Protein AF-A0A494TM62-F1 (afdb_monomer_lite)

Secondary structure (DSSP, 8-state):
-----------------EEEEEEETTTEEEEEEEPTTSS-EEEEEEEESSHHHHHHHHHHHHHHHSTT-SEEEE-HHHHHHH-TTS-----TT--

pLDDT: mean 80.97, std 19.69, range [38.56, 97.88]

Organism: Sphingomonas paeninsulae (NCBI:txid2319844)

Foldseek 3Di:
DDDDPDPPPPPPQLAQFEWEWDDALPVAIWIWTQGSVNPDIDDIDDRDNALVVSVVVSCVCCVPPVVVRHHYHYDPRSVCRNPVPPDDPDDPDDD

Structure (mmCIF, N/CA/C/O backbone):
data_AF-A0A494TM62-F1
#
_entry.id   AF-A0A494TM62-F1
#
loop_
_atom_site.group_PDB
_atom_site.id
_atom_site.type_symbol
_atom_site.label_atom_id
_atom_site.label_alt_id
_atom_site.label_comp_id
_atom_site.label_asym_id
_atom_site.label_entity_id
_atom_site.label_seq_id
_atom_site.pdbx_PDB_ins_code
_atom_site.Cartn_x
_atom_site.Cartn_y
_atom_site.Cartn_z
_atom_site.occupancy
_atom_site.B_iso_or_equiv
_atom_site.auth_seq_id
_atom_site.auth_comp_id
_atom_site.auth_asym_id
_atom_site.auth_atom_id
_atom_site.pdbx_PDB_model_num
ATOM 1 N N . MET A 1 1 ? -43.301 -26.378 14.694 1.00 40.28 1 MET A N 1
ATOM 2 C CA . MET A 1 1 ? -42.048 -25.741 15.152 1.00 40.28 1 MET A CA 1
ATOM 3 C C . MET A 1 1 ? -41.710 -24.639 14.158 1.00 40.28 1 MET A C 1
ATOM 5 O O . MET A 1 1 ? -41.469 -24.957 13.004 1.00 40.28 1 MET A O 1
ATOM 9 N N . SER A 1 2 ? -41.826 -23.366 14.548 1.00 44.00 2 SER A N 1
ATOM 10 C CA . SER A 1 2 ? -41.589 -22.226 13.648 1.00 44.00 2 SER A CA 1
ATOM 11 C C . SER A 1 2 ? -40.109 -21.845 13.696 1.00 44.00 2 SER A C 1
ATOM 13 O O . SER A 1 2 ? -39.621 -21.402 14.736 1.00 44.00 2 SER A O 1
ATOM 15 N N . GLY A 1 3 ? -39.386 -22.087 12.603 1.00 45.03 3 GLY A N 1
ATOM 16 C CA . GLY A 1 3 ? -37.983 -21.712 12.460 1.00 45.03 3 GLY A CA 1
ATOM 17 C C . GLY A 1 3 ? -37.856 -20.203 12.294 1.00 45.03 3 GLY A C 1
ATOM 18 O O . GLY A 1 3 ? -38.146 -19.662 11.230 1.00 45.03 3 GLY A O 1
ATOM 19 N N . ARG A 1 4 ? -37.425 -19.513 13.352 1.00 47.72 4 ARG A N 1
ATOM 20 C CA . ARG A 1 4 ? -36.995 -18.114 13.280 1.00 47.72 4 ARG A CA 1
ATOM 21 C C . ARG A 1 4 ? -35.707 -18.063 12.457 1.00 47.72 4 ARG A C 1
ATOM 23 O O . ARG A 1 4 ? -34.644 -18.420 12.955 1.00 47.72 4 ARG A O 1
ATOM 30 N N . ILE A 1 5 ? -35.809 -17.624 11.207 1.00 61.78 5 ILE A N 1
ATOM 31 C CA . ILE A 1 5 ? -34.647 -17.206 10.424 1.00 61.78 5 ILE A CA 1
ATOM 32 C C . ILE A 1 5 ? -34.134 -15.935 11.102 1.00 61.78 5 ILE A C 1
ATOM 34 O O . ILE A 1 5 ? -34.751 -14.875 11.007 1.00 61.78 5 ILE A O 1
ATOM 38 N N . LEU A 1 6 ? -33.054 -16.065 11.872 1.00 52.31 6 LEU A N 1
ATOM 39 C CA . LEU A 1 6 ? -32.305 -14.908 12.343 1.00 52.31 6 LEU A CA 1
ATOM 40 C C . LEU A 1 6 ? -31.812 -14.180 11.088 1.00 52.31 6 LEU A C 1
ATOM 42 O O . LEU A 1 6 ? -31.151 -14.821 10.267 1.00 52.31 6 LEU A O 1
ATOM 46 N N . PRO A 1 7 ? -32.123 -12.886 10.893 1.00 48.94 7 PRO A N 1
ATOM 47 C CA . PRO A 1 7 ? -31.467 -12.135 9.843 1.00 48.94 7 PRO A CA 1
ATOM 48 C C . PRO A 1 7 ? -29.974 -12.210 10.148 1.00 48.94 7 PRO A C 1
ATOM 50 O O . PRO A 1 7 ? -29.530 -11.755 11.206 1.00 48.94 7 PRO A O 1
ATOM 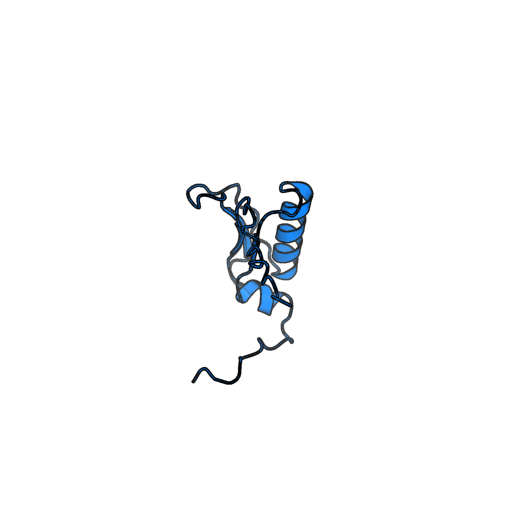53 N N . MET A 1 8 ? -29.210 -12.853 9.263 1.00 50.00 8 MET A N 1
ATOM 54 C CA . MET A 1 8 ? -27.763 -12.744 9.308 1.00 50.00 8 MET A CA 1
ATOM 55 C C . MET A 1 8 ? -27.484 -11.249 9.254 1.00 50.00 8 MET A C 1
ATOM 57 O O . MET A 1 8 ? -27.802 -10.601 8.258 1.00 50.00 8 MET A O 1
ATOM 61 N N . ARG A 1 9 ? -26.979 -10.682 10.356 1.00 40.53 9 ARG A N 1
ATOM 62 C CA . ARG A 1 9 ? -26.406 -9.343 10.327 1.00 40.53 9 ARG A CA 1
ATOM 63 C C . ARG A 1 9 ? -25.310 -9.420 9.279 1.00 40.53 9 ARG A C 1
ATOM 65 O O . ARG A 1 9 ? -24.255 -9.994 9.539 1.00 40.53 9 ARG A O 1
ATOM 72 N N . THR A 1 10 ? -25.578 -8.895 8.089 1.00 50.97 10 THR A N 1
ATOM 73 C CA . THR A 1 10 ? -24.528 -8.533 7.148 1.00 50.97 10 THR A CA 1
ATOM 74 C C . THR A 1 10 ? -23.519 -7.752 7.983 1.00 50.97 10 THR A C 1
ATOM 76 O O . THR A 1 10 ? -23.956 -6.841 8.695 1.00 50.97 10 THR A O 1
ATOM 79 N N . PRO A 1 11 ? -22.227 -8.120 8.020 1.00 45.22 11 PRO A N 1
ATOM 80 C CA . PRO A 1 11 ? -21.261 -7.351 8.775 1.00 45.22 11 PRO A CA 1
ATOM 81 C C . PRO A 1 11 ? -21.212 -5.969 8.132 1.00 45.22 11 PRO A C 1
ATOM 83 O O . PRO A 1 11 ? -20.515 -5.748 7.143 1.00 45.22 11 PRO A O 1
ATOM 86 N N . HIS A 1 12 ? -21.981 -5.035 8.677 1.00 45.81 12 HIS A N 1
ATOM 87 C CA . HIS A 1 12 ? -21.756 -3.621 8.496 1.00 45.81 12 HIS A CA 1
ATOM 88 C C . HIS A 1 12 ? -20.498 -3.343 9.315 1.00 45.81 12 HIS A C 1
ATOM 90 O O . HIS A 1 12 ? -20.566 -2.916 10.461 1.00 45.81 12 HIS A O 1
ATOM 96 N N . ARG A 1 13 ? -19.345 -3.776 8.789 1.00 52.72 13 ARG A N 1
ATOM 97 C CA . ARG A 1 13 ? -18.048 -3.419 9.351 1.00 52.72 13 ARG A CA 1
ATOM 98 C C . ARG A 1 13 ? -18.015 -1.903 9.283 1.00 52.72 13 ARG A C 1
ATOM 100 O O . ARG A 1 13 ? -18.096 -1.363 8.181 1.00 52.72 13 ARG A O 1
ATOM 107 N N . ASP A 1 14 ? -17.947 -1.245 10.430 1.00 50.78 14 ASP A N 1
ATOM 108 C CA . ASP A 1 14 ? -17.474 0.129 10.522 1.00 50.78 14 ASP A CA 1
ATOM 109 C C . ASP A 1 14 ? -16.089 0.144 9.868 1.00 50.78 14 ASP A C 1
ATOM 111 O O . ASP A 1 14 ? -15.093 -0.276 10.449 1.00 50.78 14 ASP A O 1
ATOM 115 N N . ARG A 1 15 ? -16.036 0.448 8.570 1.00 56.94 15 ARG A N 1
ATOM 116 C CA . ARG A 1 15 ? -14.788 0.446 7.811 1.00 56.94 15 ARG A CA 1
ATOM 117 C C . ARG A 1 15 ? -14.089 1.739 8.179 1.00 56.94 15 ARG A C 1
ATOM 119 O O . ARG A 1 15 ? -14.571 2.799 7.804 1.00 56.94 15 ARG A O 1
ATOM 126 N N . HIS A 1 16 ? -12.954 1.660 8.865 1.00 78.44 16 HIS A N 1
ATOM 127 C CA . HIS A 1 16 ? -12.135 2.821 9.244 1.00 78.44 16 HIS A CA 1
ATOM 128 C C . HIS A 1 16 ? -11.372 3.450 8.056 1.00 78.44 16 HIS A C 1
ATOM 130 O O . HIS A 1 16 ? -10.433 4.217 8.252 1.00 78.44 16 HIS A O 1
ATOM 136 N N . GLY A 1 17 ? -11.786 3.148 6.822 1.00 92.19 17 GLY A N 1
ATOM 137 C CA . GLY A 1 17 ? -11.119 3.559 5.593 1.00 92.19 17 GLY A CA 1
ATOM 138 C C . GLY A 1 17 ? -10.561 2.390 4.788 1.00 92.19 17 GLY A C 1
ATOM 139 O O . GLY A 1 17 ? -10.851 1.214 5.057 1.00 92.19 17 GLY A O 1
ATOM 140 N N . THR A 1 18 ? -9.763 2.735 3.785 1.00 95.88 18 THR A N 1
ATOM 141 C CA . THR A 1 18 ? -9.096 1.791 2.887 1.00 95.88 18 THR A CA 1
ATOM 142 C C . THR A 1 18 ? -7.644 2.208 2.712 1.00 95.88 18 THR A C 1
ATOM 144 O O . THR A 1 18 ? -7.366 3.353 2.387 1.00 95.88 18 THR A O 1
ATOM 147 N N . ILE A 1 19 ? -6.708 1.288 2.902 1.00 96.81 19 ILE A N 1
ATOM 148 C CA . ILE A 1 19 ? -5.311 1.488 2.518 1.00 96.81 19 ILE A CA 1
ATOM 149 C C . ILE A 1 19 ? -5.163 1.027 1.076 1.00 96.81 19 ILE A C 1
ATOM 151 O O . ILE A 1 19 ? -5.514 -0.104 0.740 1.00 96.81 19 ILE A O 1
ATOM 155 N N . HIS A 1 20 ? -4.657 1.903 0.224 1.00 97.31 20 HIS A N 1
ATOM 156 C CA . HIS A 1 20 ? -4.493 1.657 -1.198 1.00 97.31 20 HIS A CA 1
ATOM 157 C C . HIS A 1 20 ? -3.022 1.461 -1.527 1.00 97.31 20 HIS A C 1
ATOM 159 O O . HIS A 1 20 ? -2.204 2.304 -1.178 1.00 97.31 20 HIS A O 1
ATOM 165 N N . VAL A 1 21 ? -2.703 0.381 -2.238 1.00 97.12 21 VAL A N 1
ATOM 166 C CA . VAL A 1 21 ? -1.444 0.217 -2.969 1.00 97.12 21 VAL A CA 1
ATOM 167 C C . VAL A 1 21 ? -1.704 0.584 -4.426 1.00 97.12 21 VAL A C 1
ATOM 169 O O . VAL A 1 21 ? -2.537 -0.043 -5.084 1.00 97.12 21 VAL A O 1
ATOM 172 N N . GLN A 1 22 ? -1.003 1.596 -4.924 1.00 95.56 22 GLN A N 1
ATOM 173 C CA . GLN A 1 22 ? -1.160 2.153 -6.269 1.00 95.56 22 GLN A CA 1
ATOM 174 C C . GLN A 1 22 ? 0.188 2.171 -7.002 1.00 95.56 22 GLN A C 1
ATOM 176 O O . GLN A 1 22 ? 1.226 1.926 -6.393 1.00 95.56 22 GLN A O 1
ATOM 181 N N . GLY A 1 23 ? 0.180 2.457 -8.305 1.00 91.81 23 GLY A N 1
ATOM 182 C CA . GLY A 1 23 ? 1.388 2.524 -9.137 1.00 91.81 23 GLY A CA 1
ATOM 183 C C . GLY A 1 23 ? 1.667 1.249 -9.935 1.00 91.81 23 GLY A C 1
ATOM 184 O O . GLY A 1 23 ? 0.812 0.361 -10.040 1.00 91.81 23 GLY A O 1
ATOM 185 N N . ASP A 1 24 ? 2.862 1.182 -10.518 1.00 86.31 24 ASP A N 1
ATOM 186 C CA . ASP A 1 24 ? 3.294 0.114 -11.419 1.00 86.31 24 ASP A CA 1
ATOM 187 C C . ASP A 1 24 ? 4.789 -0.225 -11.266 1.00 86.31 24 ASP A C 1
ATOM 189 O O . ASP A 1 24 ? 5.498 0.317 -10.422 1.00 86.31 24 ASP A O 1
ATOM 193 N N . SER A 1 25 ? 5.278 -1.180 -12.061 1.00 79.50 25 SER A N 1
ATOM 194 C CA . SER A 1 25 ? 6.670 -1.639 -12.001 1.00 79.50 25 SER A CA 1
ATOM 195 C C . SER A 1 25 ? 7.683 -0.685 -12.643 1.00 79.50 25 SER A C 1
ATOM 197 O O . SER A 1 25 ? 8.879 -0.955 -12.569 1.00 79.50 25 SER A O 1
ATOM 199 N N . VAL A 1 26 ? 7.226 0.358 -13.337 1.00 83.62 26 VAL A N 1
ATOM 200 C CA . VAL A 1 26 ? 8.079 1.331 -14.029 1.00 83.62 26 VAL A CA 1
ATOM 201 C C . VAL A 1 26 ? 8.379 2.500 -13.097 1.00 83.62 26 VAL A C 1
ATOM 203 O O . VAL A 1 26 ? 9.549 2.796 -12.860 1.00 83.62 26 VAL A O 1
ATOM 206 N N . ASP A 1 27 ? 7.338 3.099 -12.516 1.00 87.38 27 ASP A N 1
ATOM 207 C CA . ASP A 1 27 ? 7.450 4.261 -11.623 1.00 87.38 27 ASP A CA 1
ATOM 208 C C . ASP A 1 27 ? 7.527 3.865 -10.135 1.00 87.38 27 ASP A C 1
ATOM 210 O O . ASP A 1 27 ? 7.863 4.679 -9.268 1.00 87.38 27 ASP A O 1
ATOM 214 N N . GLY A 1 28 ? 7.262 2.593 -9.832 1.00 92.50 28 GLY A N 1
ATOM 215 C CA . GLY A 1 28 ? 7.183 2.054 -8.481 1.00 92.50 28 GLY A CA 1
ATOM 216 C C . GLY A 1 28 ? 5.778 2.154 -7.887 1.00 92.50 28 GLY A C 1
ATOM 217 O O . GLY A 1 28 ? 4.841 2.708 -8.465 1.00 92.50 28 GLY A O 1
ATOM 218 N N . PHE A 1 29 ? 5.633 1.587 -6.694 1.00 96.50 29 PHE A N 1
ATOM 219 C CA . PHE A 1 29 ? 4.354 1.474 -6.002 1.00 96.50 29 PHE A CA 1
ATOM 220 C C . PHE A 1 29 ? 4.273 2.450 -4.835 1.00 96.50 29 PHE A C 1
ATOM 222 O O . PHE A 1 29 ? 5.244 2.629 -4.107 1.00 96.50 29 PHE A O 1
ATOM 229 N N . THR A 1 30 ? 3.116 3.046 -4.595 1.00 97.69 30 THR A N 1
ATOM 230 C CA . THR A 1 30 ? 2.877 3.929 -3.449 1.00 97.69 30 THR A CA 1
ATOM 231 C C . THR A 1 30 ? 1.759 3.386 -2.576 1.00 97.69 30 THR A C 1
ATOM 233 O O . THR A 1 30 ? 0.938 2.583 -3.022 1.00 97.69 30 THR A O 1
ATOM 236 N N . VAL A 1 31 ? 1.753 3.794 -1.308 1.00 97.88 31 VAL A N 1
ATOM 237 C CA . VAL A 1 31 ? 0.755 3.375 -0.322 1.00 97.88 31 VAL A CA 1
ATOM 238 C C . VAL A 1 31 ? 0.171 4.595 0.373 1.00 97.88 31 VAL A C 1
ATOM 240 O O . VAL A 1 31 ? 0.925 5.438 0.849 1.00 97.88 31 VAL A O 1
ATOM 243 N N . SER A 1 32 ? -1.154 4.686 0.460 1.00 97.00 32 SER A N 1
ATOM 244 C CA . SER A 1 32 ? -1.840 5.745 1.211 1.00 97.00 32 SER A CA 1
ATOM 245 C C . SER A 1 32 ? -3.137 5.246 1.842 1.00 97.00 32 SER A C 1
ATOM 247 O O . SER A 1 32 ? -3.758 4.295 1.365 1.00 97.00 32 SER A O 1
ATOM 249 N N . HIS A 1 33 ? -3.555 5.884 2.935 1.00 95.88 33 HIS A N 1
ATOM 250 C CA . HIS A 1 33 ? -4.836 5.615 3.593 1.00 95.88 33 HIS A CA 1
ATOM 251 C C . HIS A 1 33 ? -5.903 6.599 3.116 1.00 95.88 33 HIS A C 1
ATOM 253 O O . HIS A 1 33 ? -5.707 7.808 3.147 1.00 95.88 33 HIS A O 1
ATOM 259 N N . GLU A 1 34 ? -7.045 6.085 2.691 1.00 95.75 34 GLU A N 1
ATOM 260 C CA . GLU A 1 34 ? -8.266 6.840 2.441 1.00 95.75 34 GLU A CA 1
ATOM 261 C C . GLU A 1 34 ? -9.181 6.703 3.660 1.00 95.75 34 GLU A C 1
ATOM 263 O O . GLU A 1 34 ? -9.447 5.587 4.117 1.00 95.75 34 GLU A O 1
ATOM 268 N N . SER A 1 35 ? -9.695 7.819 4.178 1.00 91.62 35 SER A N 1
ATOM 269 C CA . SER A 1 35 ? -10.610 7.807 5.322 1.00 91.62 35 SER A CA 1
ATOM 270 C C . SER A 1 35 ? -11.926 7.087 5.019 1.00 91.62 35 SER A C 1
ATOM 272 O O . SER A 1 35 ? -12.326 6.899 3.873 1.00 91.62 35 SER A O 1
ATOM 274 N N . SER A 1 36 ? -12.650 6.697 6.069 1.00 89.94 36 SER A N 1
ATOM 275 C CA . SER A 1 36 ? -13.926 5.975 5.951 1.00 89.94 36 SER A CA 1
ATOM 276 C C . SER A 1 36 ? -15.001 6.714 5.148 1.00 89.94 36 SER A C 1
ATOM 278 O O . SER A 1 36 ? -15.864 6.073 4.550 1.00 89.94 36 SER A O 1
ATOM 280 N N . SER A 1 37 ? -14.953 8.047 5.120 1.00 87.00 37 SER A N 1
ATOM 281 C CA . SER A 1 37 ? -15.855 8.894 4.338 1.00 87.00 37 SER A CA 1
ATOM 282 C C . SER A 1 37 ? -15.430 9.060 2.876 1.00 87.00 37 SER A C 1
ATOM 284 O O . SER A 1 37 ? -16.173 9.674 2.113 1.00 87.00 37 SER A O 1
ATOM 286 N N . GLY A 1 38 ? -14.242 8.581 2.486 1.00 85.31 38 GLY A N 1
ATOM 287 C CA . GLY A 1 38 ? -13.669 8.779 1.148 1.00 85.31 38 GLY A CA 1
ATOM 288 C C . GLY A 1 38 ? -13.299 10.232 0.832 1.00 85.31 38 GLY A C 1
ATOM 289 O O . GLY A 1 38 ? -13.029 10.584 -0.312 1.00 85.31 38 GLY A O 1
ATOM 290 N N . SER A 1 39 ? -13.330 11.119 1.830 1.00 88.31 39 SER A N 1
ATOM 291 C CA . SER A 1 39 ? -13.174 12.565 1.628 1.00 88.31 39 SER A CA 1
ATOM 292 C C . SER A 1 39 ? -11.778 13.082 1.957 1.00 88.31 39 SER A C 1
ATOM 294 O O . SER A 1 39 ? -11.501 14.262 1.750 1.00 88.31 39 SER A O 1
ATOM 296 N N . SER A 1 40 ? -10.910 12.242 2.519 1.00 89.31 40 SER A N 1
ATOM 297 C CA . SER A 1 40 ? -9.551 12.631 2.879 1.00 89.31 40 SER A CA 1
ATOM 298 C C . SER A 1 40 ? -8.576 11.485 2.677 1.00 89.31 40 SER A C 1
ATOM 300 O O . SER A 1 40 ? -8.911 10.321 2.896 1.00 89.31 40 SER A O 1
ATOM 302 N N . TRP A 1 41 ? -7.356 11.859 2.320 1.00 93.50 41 TRP A N 1
ATOM 303 C CA . TRP A 1 41 ? -6.236 10.956 2.123 1.00 93.50 41 TRP A CA 1
ATOM 304 C C . TRP A 1 41 ? -5.149 11.288 3.141 1.00 93.50 41 TRP A C 1
ATOM 306 O O . TRP A 1 41 ? -4.892 12.462 3.417 1.00 93.50 41 TRP A O 1
ATOM 316 N N . GLY A 1 42 ? -4.570 10.250 3.731 1.00 90.88 42 GLY A N 1
ATOM 317 C CA . GLY A 1 42 ? -3.411 10.332 4.603 1.00 90.88 42 GLY A CA 1
ATOM 318 C C . GLY A 1 42 ? -2.117 10.537 3.820 1.00 90.88 42 GLY A C 1
ATOM 319 O O . GLY A 1 42 ? -2.123 10.848 2.626 1.00 90.88 42 GLY A O 1
ATOM 320 N N . GLU A 1 43 ? -0.998 10.353 4.516 1.00 92.50 43 GLU A N 1
ATOM 321 C CA . GLU A 1 43 ? 0.330 10.446 3.917 1.00 92.50 43 GLU A CA 1
ATOM 322 C C . GLU A 1 43 ? 0.508 9.430 2.775 1.00 92.50 43 GLU A C 1
ATOM 324 O O . GLU A 1 43 ? -0.055 8.332 2.782 1.00 92.50 43 GLU A O 1
ATOM 329 N N . LEU A 1 44 ? 1.285 9.833 1.768 1.00 95.38 44 LEU A N 1
ATOM 330 C CA . LEU A 1 44 ? 1.684 8.979 0.660 1.00 95.38 44 LEU A CA 1
ATOM 331 C C . LEU A 1 44 ? 3.081 8.419 0.940 1.00 95.38 44 LEU A C 1
ATOM 333 O O . LEU A 1 44 ? 4.062 9.160 0.946 1.00 95.38 44 LEU A O 1
ATOM 337 N N . HIS A 1 45 ? 3.173 7.107 1.114 1.00 96.88 45 HIS A N 1
ATOM 338 C CA . HIS A 1 45 ? 4.426 6.399 1.348 1.00 96.88 45 HIS A CA 1
ATOM 339 C C . HIS A 1 45 ? 4.955 5.7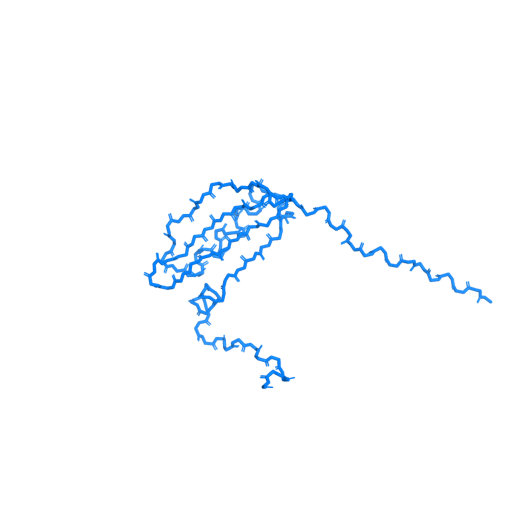70 0.054 1.00 96.88 45 HIS A C 1
ATOM 341 O O . HIS A 1 45 ? 4.191 5.198 -0.729 1.00 96.88 45 HIS A O 1
ATOM 347 N N . GLY A 1 46 ? 6.274 5.829 -0.151 1.00 94.06 46 GLY A N 1
ATOM 348 C CA . GLY A 1 46 ? 6.957 5.294 -1.332 1.00 94.06 46 GLY A CA 1
ATOM 349 C C . GLY A 1 46 ? 7.697 6.374 -2.143 1.00 94.06 46 GLY A C 1
ATOM 350 O O . GLY A 1 46 ? 7.948 7.459 -1.619 1.00 94.06 46 GLY A O 1
ATOM 351 N N . PRO A 1 47 ? 8.065 6.088 -3.407 1.00 95.38 47 PRO A N 1
ATOM 352 C CA . PRO A 1 47 ? 7.770 4.855 -4.136 1.00 95.38 47 PRO A CA 1
ATOM 353 C C . PRO A 1 47 ? 8.575 3.652 -3.624 1.00 95.38 47 PRO A C 1
ATOM 355 O O . PRO A 1 47 ? 9.760 3.742 -3.305 1.00 95.38 47 PRO A O 1
ATOM 358 N N . PHE A 1 48 ? 7.918 2.500 -3.568 1.00 95.44 48 PHE A N 1
ATOM 359 C CA . PHE A 1 48 ? 8.515 1.198 -3.319 1.00 95.44 48 PHE A CA 1
ATOM 360 C C . PHE A 1 48 ? 8.857 0.539 -4.662 1.00 95.44 48 PHE A C 1
ATOM 362 O O . PHE A 1 48 ? 7.981 0.430 -5.521 1.00 95.44 48 PHE A O 1
ATOM 369 N N . PRO 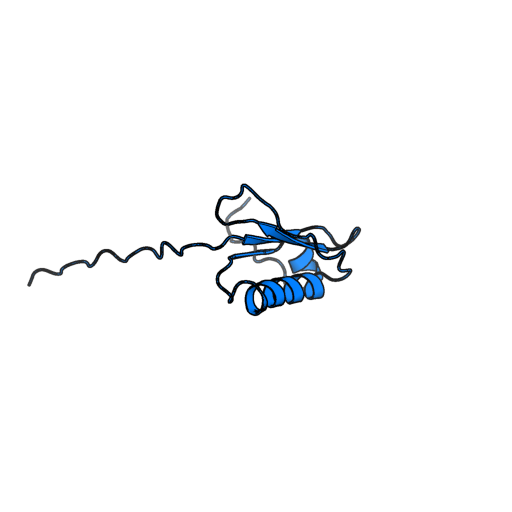A 1 49 ? 10.087 0.036 -4.851 1.00 92.94 49 PRO A N 1
ATOM 370 C CA . PRO A 1 49 ? 10.500 -0.543 -6.129 1.00 92.94 49 PRO A CA 1
ATOM 371 C C . PRO A 1 49 ? 9.900 -1.931 -6.395 1.00 92.94 49 PRO A C 1
ATOM 373 O O . PRO A 1 49 ? 9.899 -2.387 -7.531 1.00 92.94 49 PRO A O 1
ATOM 376 N N . LEU A 1 50 ? 9.410 -2.626 -5.361 1.00 93.44 50 LEU A N 1
ATOM 377 C CA . LEU A 1 50 ? 8.845 -3.970 -5.476 1.00 93.44 50 LEU A CA 1
ATOM 378 C C . LEU A 1 50 ? 7.402 -3.980 -4.968 1.00 93.44 50 LEU A C 1
ATOM 380 O O . LEU A 1 50 ? 7.132 -3.506 -3.861 1.00 93.44 50 LEU A O 1
ATOM 384 N N . GLY A 1 51 ? 6.497 -4.618 -5.718 1.00 93.75 51 GLY A N 1
ATOM 385 C CA . GLY A 1 51 ? 5.097 -4.787 -5.308 1.00 93.75 51 GLY A CA 1
ATOM 386 C C . GLY A 1 51 ? 4.966 -5.494 -3.957 1.00 93.75 51 GLY A C 1
ATOM 387 O O . GLY A 1 51 ? 4.191 -5.071 -3.105 1.00 93.75 51 GLY A O 1
ATOM 388 N N . GLN A 1 52 ? 5.810 -6.500 -3.698 1.00 95.25 52 GLN A N 1
ATOM 389 C CA . GLN A 1 52 ? 5.847 -7.205 -2.413 1.00 95.25 52 GLN A CA 1
ATOM 390 C C . GLN A 1 52 ? 6.146 -6.261 -1.240 1.00 95.25 52 GLN A C 1
ATOM 392 O O . GLN A 1 52 ? 5.533 -6.391 -0.182 1.00 95.25 52 GLN A O 1
ATOM 397 N N . SER A 1 53 ? 7.065 -5.307 -1.419 1.00 96.06 53 SER A N 1
ATOM 398 C CA . SER A 1 53 ? 7.4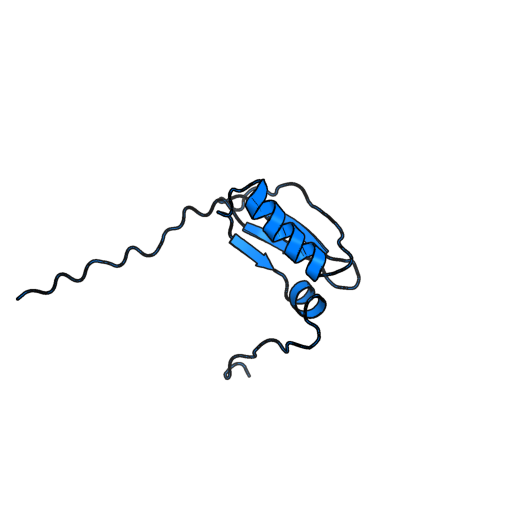18 -4.339 -0.377 1.00 96.06 53 SER A CA 1
ATOM 399 C C . SER A 1 53 ? 6.265 -3.383 -0.088 1.00 96.06 53 SER A C 1
ATOM 401 O O . SER A 1 53 ? 5.962 -3.151 1.079 1.00 96.06 53 SER A O 1
ATOM 403 N N . ALA A 1 54 ? 5.582 -2.889 -1.124 1.00 97.06 54 ALA A N 1
ATOM 404 C CA . ALA A 1 54 ? 4.415 -2.025 -0.956 1.00 97.06 54 ALA A CA 1
ATOM 405 C C . ALA A 1 54 ? 3.247 -2.756 -0.277 1.00 97.06 54 ALA A C 1
ATOM 407 O O . ALA A 1 54 ? 2.624 -2.223 0.637 1.00 97.06 54 ALA A O 1
ATOM 408 N N . ILE A 1 55 ? 2.991 -4.010 -0.666 1.00 97.31 55 ILE A N 1
ATOM 409 C CA . ILE A 1 55 ? 1.963 -4.852 -0.043 1.00 97.31 55 ILE A CA 1
ATOM 410 C C . ILE A 1 55 ? 2.295 -5.095 1.433 1.00 97.31 55 ILE A C 1
ATOM 412 O O . ILE A 1 55 ? 1.445 -4.885 2.296 1.00 97.31 55 ILE A O 1
ATOM 416 N N . ALA A 1 56 ? 3.532 -5.494 1.743 1.00 97.62 56 ALA A N 1
ATOM 417 C CA . ALA A 1 56 ? 3.963 -5.707 3.122 1.00 97.62 56 ALA A CA 1
ATOM 418 C C . ALA A 1 56 ? 3.837 -4.427 3.963 1.00 97.62 56 ALA A C 1
ATOM 420 O O . ALA A 1 56 ? 3.360 -4.491 5.097 1.00 97.62 56 ALA A O 1
ATOM 421 N N . PHE A 1 57 ? 4.198 -3.272 3.394 1.00 97.88 57 PHE A N 1
ATOM 422 C CA . PHE A 1 57 ? 4.034 -1.978 4.048 1.00 97.88 57 PHE A CA 1
ATOM 423 C C . PHE A 1 57 ? 2.559 -1.661 4.315 1.00 97.88 57 PHE A C 1
ATOM 425 O O . PHE A 1 57 ? 2.226 -1.292 5.433 1.00 97.88 57 PHE A O 1
ATOM 432 N N . ALA A 1 58 ? 1.657 -1.879 3.354 1.00 97.69 58 ALA A N 1
ATOM 433 C CA . ALA A 1 58 ? 0.223 -1.643 3.538 1.00 97.69 58 ALA A CA 1
ATOM 434 C C . ALA 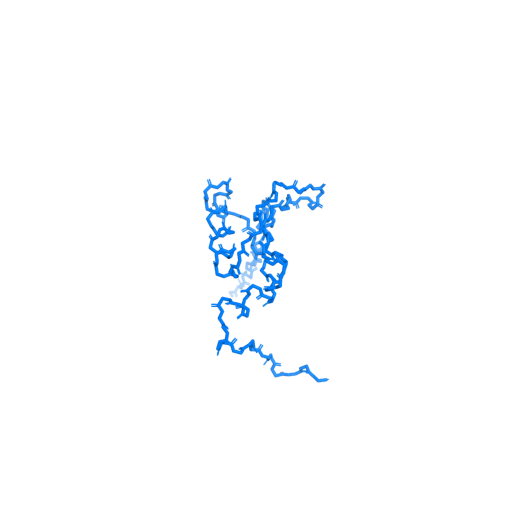A 1 58 ? -0.384 -2.491 4.670 1.00 97.69 58 ALA A C 1
ATOM 436 O O . ALA A 1 58 ? -1.155 -1.982 5.484 1.00 97.69 58 ALA A O 1
ATOM 437 N N . TYR A 1 59 ? -0.014 -3.774 4.765 1.00 97.50 59 TYR A N 1
ATOM 438 C CA . TYR A 1 59 ? -0.435 -4.624 5.886 1.00 97.50 59 TYR A CA 1
ATOM 439 C C . TYR A 1 59 ? 0.181 -4.181 7.220 1.00 97.50 59 TYR A C 1
ATOM 441 O O . TYR A 1 59 ? -0.505 -4.227 8.243 1.00 97.50 59 TYR A O 1
ATOM 449 N N . GLY A 1 60 ? 1.444 -3.743 7.212 1.00 97.44 60 GLY A N 1
ATOM 450 C CA . GLY A 1 60 ? 2.117 -3.168 8.379 1.00 97.44 60 GLY A CA 1
ATOM 451 C C . GLY A 1 60 ? 1.415 -1.907 8.875 1.00 97.44 60 GLY A C 1
ATOM 452 O O . GLY A 1 60 ? 1.005 -1.863 10.028 1.00 97.44 60 GLY A O 1
ATOM 453 N N . LEU A 1 61 ? 1.166 -0.949 7.979 1.00 95.38 61 LEU A N 1
ATOM 454 C CA . LEU A 1 61 ? 0.442 0.291 8.253 1.00 95.38 61 LEU A CA 1
ATOM 455 C C . LEU A 1 61 ? -0.943 0.009 8.845 1.00 95.38 61 LEU A C 1
ATOM 457 O O . LEU A 1 61 ? -1.314 0.584 9.865 1.00 95.38 61 LEU A O 1
ATOM 461 N N . ASN A 1 62 ? -1.691 -0.936 8.260 1.00 95.50 62 ASN A N 1
ATOM 462 C CA . ASN A 1 62 ? -2.994 -1.314 8.803 1.00 95.50 62 ASN A CA 1
ATOM 463 C C . ASN A 1 62 ? -2.877 -1.829 10.239 1.00 95.50 62 ASN A C 1
ATOM 465 O O . ASN A 1 62 ? -3.644 -1.423 11.101 1.00 95.50 62 ASN A O 1
ATOM 469 N N . ARG A 1 63 ? -1.929 -2.735 10.499 1.00 96.00 63 ARG A N 1
ATOM 470 C CA . ARG A 1 63 ? -1.742 -3.352 11.817 1.00 96.00 63 ARG A CA 1
ATOM 471 C C . ARG A 1 63 ? -1.280 -2.337 12.864 1.00 96.00 63 ARG A C 1
ATOM 473 O O . ARG A 1 63 ? -1.806 -2.353 13.971 1.00 96.00 63 ARG A O 1
ATOM 480 N N . ASP A 1 64 ? -0.292 -1.519 12.516 1.00 95.44 64 ASP A N 1
ATOM 481 C CA . ASP A 1 64 ? 0.459 -0.694 13.464 1.00 95.44 64 ASP A CA 1
ATOM 482 C C . ASP A 1 64 ? -0.236 0.648 13.742 1.00 95.44 64 ASP A C 1
ATOM 484 O O . ASP A 1 64 ? -0.207 1.114 14.879 1.00 95.44 64 ASP A O 1
ATOM 488 N N . GLU A 1 65 ? -0.909 1.238 12.745 1.00 93.50 65 GLU A N 1
ATOM 489 C CA . GLU A 1 65 ? -1.542 2.564 12.870 1.00 93.50 65 GLU A CA 1
ATOM 490 C C . GLU A 1 65 ? -3.072 2.528 12.864 1.00 93.50 65 GLU A C 1
ATOM 492 O O . GLU A 1 65 ? -3.721 3.428 13.397 1.00 93.50 65 GLU A O 1
ATOM 497 N N . HIS A 1 66 ? -3.665 1.482 12.288 1.00 90.06 66 HIS A N 1
ATOM 498 C CA . HIS A 1 66 ? -5.115 1.369 12.131 1.00 90.06 66 HIS A CA 1
ATOM 499 C C . HIS A 1 66 ? -5.691 0.095 12.751 1.00 90.06 66 HIS A C 1
ATOM 501 O O . HIS A 1 66 ? -6.758 -0.348 12.334 1.00 90.06 66 HIS A O 1
ATOM 507 N N . GLU A 1 67 ? -4.990 -0.525 13.706 1.00 91.88 67 GLU A N 1
ATOM 508 C CA . GLU A 1 67 ? -5.458 -1.679 14.495 1.00 91.88 67 GLU A CA 1
ATOM 509 C C . GLU A 1 67 ? -5.976 -2.875 13.659 1.00 91.88 67 GLU A C 1
ATOM 511 O O . GLU A 1 67 ? -6.740 -3.717 14.132 1.00 91.88 67 GLU A O 1
ATOM 516 N N . GLY A 1 68 ? -5.577 -2.967 12.389 1.00 91.31 68 GLY A N 1
ATOM 517 C CA . GLY A 1 68 ? -6.014 -3.991 11.442 1.00 91.31 68 GLY A CA 1
ATOM 518 C C . GLY A 1 68 ? -7.464 -3.858 10.961 1.00 91.31 68 GLY A C 1
ATOM 519 O O . GLY A 1 68 ? -7.994 -4.821 10.400 1.00 91.31 68 GLY A O 1
ATOM 520 N N . VAL A 1 69 ? -8.128 -2.716 11.172 1.00 92.00 69 VAL A N 1
ATOM 521 C CA . VAL A 1 69 ? -9.560 -2.544 10.855 1.00 92.00 69 VAL A CA 1
ATOM 522 C C . VAL A 1 69 ? -9.840 -1.909 9.487 1.00 92.00 69 VAL A C 1
ATOM 524 O O . VAL A 1 69 ? -10.993 -1.910 9.040 1.00 92.00 69 VAL A O 1
ATOM 527 N N . CYS A 1 70 ? -8.823 -1.400 8.783 1.00 92.00 70 CYS A N 1
ATOM 528 C CA . CYS A 1 70 ? -9.003 -0.877 7.425 1.00 92.00 70 CYS A CA 1
ATOM 529 C C . CYS A 1 70 ? -9.103 -2.004 6.392 1.00 92.00 70 CYS A C 1
ATOM 531 O O . CYS A 1 70 ? -8.515 -3.078 6.548 1.00 92.00 70 CYS A O 1
ATOM 533 N N . ASN A 1 71 ? -9.811 -1.738 5.289 1.00 94.62 71 ASN A N 1
ATOM 534 C CA . ASN A 1 71 ? -9.671 -2.574 4.096 1.00 94.62 71 ASN A CA 1
ATOM 535 C C . ASN A 1 71 ? -8.324 -2.294 3.431 1.00 94.62 71 ASN A C 1
ATOM 537 O O . ASN A 1 71 ? -7.780 -1.203 3.575 1.00 94.62 71 ASN A O 1
ATOM 541 N N . ILE A 1 72 ? -7.818 -3.254 2.663 1.00 95.25 72 ILE A N 1
ATOM 542 C CA . ILE A 1 72 ? -6.618 -3.062 1.849 1.00 95.25 72 ILE A CA 1
ATOM 543 C C . ILE A 1 72 ? -6.988 -3.333 0.393 1.00 95.25 72 ILE A C 1
ATOM 545 O O . ILE A 1 72 ? -7.505 -4.402 0.072 1.00 95.25 72 ILE A O 1
ATOM 549 N N . SER A 1 73 ? -6.752 -2.343 -0.462 1.00 96.00 73 SER A N 1
ATOM 550 C CA . SER A 1 73 ? -6.924 -2.403 -1.911 1.00 96.00 73 SER A CA 1
ATOM 551 C C . SER A 1 73 ? -5.544 -2.447 -2.556 1.00 96.00 73 SER A C 1
ATOM 553 O O . SER A 1 73 ? -4.717 -1.578 -2.289 1.00 96.00 73 SER A O 1
ATOM 555 N N . ILE A 1 74 ? -5.269 -3.466 -3.368 1.00 95.50 74 ILE A N 1
ATOM 556 C CA . ILE A 1 74 ? -3.952 -3.680 -3.977 1.00 95.50 74 ILE A CA 1
ATOM 557 C C . ILE A 1 74 ? -4.108 -3.639 -5.493 1.00 95.50 74 ILE A C 1
ATOM 559 O O . ILE A 1 74 ? -4.911 -4.394 -6.036 1.00 95.50 74 ILE A O 1
ATOM 563 N N . CYS A 1 75 ? -3.346 -2.783 -6.178 1.00 94.44 75 CYS A N 1
ATOM 564 C CA . CYS A 1 75 ? -3.363 -2.749 -7.637 1.00 94.44 75 CYS A CA 1
ATOM 565 C C . CYS A 1 75 ? -2.816 -4.052 -8.252 1.00 94.44 75 CYS A C 1
ATOM 567 O O . CYS A 1 75 ? -1.880 -4.670 -7.734 1.00 94.44 75 CYS A O 1
ATOM 569 N N . ASP A 1 76 ? -3.348 -4.434 -9.416 1.00 91.31 76 ASP A N 1
ATOM 570 C CA . ASP A 1 76 ? -2.915 -5.635 -10.146 1.00 91.31 76 ASP A CA 1
ATOM 571 C C . ASP A 1 76 ? -1.416 -5.631 -10.458 1.00 91.31 76 ASP A C 1
ATOM 573 O O . ASP A 1 76 ? -0.775 -6.682 -10.458 1.00 91.31 76 ASP A O 1
ATOM 577 N N . GLY A 1 77 ? -0.844 -4.448 -10.709 1.00 91.44 77 GLY A N 1
ATOM 578 C CA . GLY A 1 77 ? 0.588 -4.279 -10.942 1.00 91.44 77 GLY A CA 1
ATOM 579 C C . GLY A 1 77 ? 1.418 -4.767 -9.756 1.00 91.44 77 GLY A C 1
ATOM 580 O O . GLY A 1 77 ? 2.363 -5.531 -9.948 1.00 91.44 77 GLY A O 1
ATOM 581 N N . ALA A 1 78 ? 1.031 -4.404 -8.530 1.00 93.06 78 ALA A N 1
ATOM 582 C CA . ALA A 1 78 ? 1.732 -4.825 -7.320 1.00 93.06 78 ALA A CA 1
ATOM 583 C C . ALA A 1 78 ? 1.581 -6.332 -7.081 1.00 93.06 78 ALA A C 1
ATOM 585 O O . ALA A 1 78 ? 2.558 -6.985 -6.713 1.00 93.06 78 ALA A O 1
ATOM 586 N N . VAL A 1 79 ? 0.394 -6.896 -7.344 1.00 91.94 79 VAL A N 1
ATOM 587 C CA . VAL A 1 79 ? 0.142 -8.344 -7.240 1.00 91.94 79 VAL A CA 1
ATOM 588 C C . VAL A 1 79 ? 1.013 -9.121 -8.227 1.00 91.94 79 VAL A C 1
ATOM 590 O O . VAL A 1 79 ? 1.750 -10.016 -7.818 1.00 91.94 79 VAL A O 1
ATOM 593 N N . ARG A 1 80 ? 0.994 -8.750 -9.514 1.00 89.75 80 ARG A N 1
ATOM 594 C CA . ARG A 1 80 ? 1.815 -9.390 -10.558 1.00 89.75 80 ARG A CA 1
ATOM 595 C C . ARG A 1 80 ? 3.302 -9.254 -10.263 1.00 89.75 80 ARG A C 1
ATOM 597 O O . ARG A 1 80 ? 4.050 -10.209 -10.428 1.00 89.75 80 ARG A O 1
ATOM 604 N N . HIS A 1 81 ? 3.733 -8.090 -9.785 1.00 90.06 81 HIS A N 1
ATOM 605 C CA . HIS A 1 81 ? 5.130 -7.866 -9.433 1.00 90.06 81 HIS A CA 1
ATOM 606 C C . HIS A 1 81 ? 5.565 -8.685 -8.205 1.00 90.06 81 HIS A C 1
ATOM 608 O O . HIS A 1 81 ? 6.712 -9.116 -8.123 1.00 90.06 81 HIS A O 1
ATOM 614 N N . ALA A 1 82 ? 4.681 -8.889 -7.226 1.00 88.19 82 ALA A N 1
ATOM 615 C CA . ALA A 1 82 ? 4.962 -9.708 -6.047 1.00 88.19 82 ALA A CA 1
ATOM 616 C C . ALA A 1 82 ? 4.879 -11.218 -6.328 1.00 88.19 82 ALA A C 1
ATOM 618 O O . ALA A 1 82 ? 5.380 -12.024 -5.546 1.00 88.19 82 ALA A O 1
ATOM 619 N N . SER A 1 83 ? 4.203 -11.620 -7.402 1.00 81.56 83 SER A N 1
ATOM 620 C CA . SER A 1 83 ? 3.970 -13.021 -7.756 1.00 81.56 83 SER A CA 1
ATOM 621 C C . SER A 1 83 ? 3.934 -13.188 -9.279 1.00 81.56 83 SER A C 1
ATOM 623 O O . SER A 1 83 ? 2.864 -13.419 -9.841 1.00 81.56 83 SER A O 1
ATOM 625 N N . PRO A 1 84 ? 5.094 -13.083 -9.956 1.00 66.94 84 PRO A N 1
ATOM 626 C CA . PRO A 1 84 ? 5.166 -13.104 -11.420 1.00 66.94 84 PRO A CA 1
ATOM 627 C C . PRO A 1 84 ? 4.660 -14.416 -12.043 1.00 66.94 84 PRO A C 1
ATOM 629 O O . PRO A 1 84 ? 4.209 -14.407 -13.186 1.00 66.94 84 PRO A O 1
ATOM 632 N N . ASP A 1 85 ? 4.663 -15.515 -11.280 1.00 61.62 85 ASP A N 1
ATOM 633 C CA . ASP A 1 85 ? 4.282 -16.856 -11.749 1.00 61.62 85 ASP A CA 1
ATOM 634 C C . ASP A 1 85 ? 2.866 -17.290 -11.328 1.00 61.62 85 ASP A C 1
ATOM 636 O O . ASP A 1 85 ? 2.398 -18.366 -11.705 1.00 61.62 85 ASP A O 1
ATOM 640 N N . VAL A 1 86 ? 2.155 -16.465 -10.551 1.00 58.06 86 VAL A N 1
ATOM 641 C CA . VAL A 1 86 ? 0.750 -16.712 -10.207 1.00 58.06 86 VAL A CA 1
ATOM 642 C C . VAL A 1 86 ? -0.093 -15.971 -11.232 1.00 58.06 86 VAL A C 1
ATOM 644 O O . VAL A 1 86 ? -0.411 -14.794 -11.070 1.00 58.06 86 VAL A O 1
ATOM 647 N N . GLY A 1 87 ? -0.434 -16.656 -12.326 1.00 51.97 87 GLY A N 1
ATOM 648 C CA . GLY A 1 87 ? -1.422 -16.147 -13.272 1.00 51.97 87 GLY A CA 1
ATOM 649 C C . GLY A 1 87 ? -2.679 -15.730 -12.508 1.00 51.97 87 GLY A C 1
ATOM 650 O O . GLY A 1 87 ? -3.213 -16.519 -11.726 1.00 51.97 87 GLY A O 1
ATOM 651 N N . LEU A 1 88 ? -3.125 -14.481 -12.689 1.00 55.12 88 LEU A N 1
ATOM 652 C CA . LEU A 1 88 ? -4.398 -14.023 -12.135 1.00 55.12 88 LEU A CA 1
ATOM 653 C C . LEU A 1 88 ? -5.465 -15.024 -12.569 1.00 55.12 88 LEU A C 1
ATOM 655 O O . LEU A 1 88 ? -5.623 -15.265 -13.768 1.00 55.12 88 LEU A O 1
ATOM 659 N N . VAL A 1 89 ? -6.155 -15.631 -11.601 1.00 53.31 89 VAL A N 1
ATOM 660 C CA . VAL A 1 89 ? -7.263 -16.545 -11.874 1.00 53.31 89 VAL A CA 1
ATOM 661 C C . VAL A 1 89 ? -8.296 -15.760 -12.670 1.00 53.31 89 VAL A C 1
ATOM 663 O O . VAL A 1 89 ? -9.046 -14.959 -12.119 1.00 53.31 89 VAL A O 1
ATOM 666 N N . THR A 1 90 ? -8.310 -15.964 -13.982 1.00 52.44 90 THR A N 1
ATOM 667 C CA . THR A 1 90 ? -9.406 -15.527 -14.833 1.00 52.44 90 THR A CA 1
ATOM 668 C C . THR A 1 90 ? -10.582 -16.399 -14.424 1.00 52.44 90 THR A C 1
ATOM 670 O O . THR A 1 90 ? -10.526 -17.624 -14.559 1.00 52.44 90 THR A O 1
ATOM 673 N N . LEU A 1 91 ? -11.619 -15.802 -13.836 1.00 49.38 91 LEU A N 1
ATOM 674 C CA . LEU A 1 91 ? -12.859 -16.532 -13.609 1.00 49.38 91 LEU A CA 1
ATOM 675 C C . LEU A 1 91 ? -13.365 -17.008 -14.982 1.00 49.38 91 LEU A C 1
ATOM 677 O O . LEU A 1 91 ? -13.376 -16.214 -15.926 1.00 49.38 91 LEU A O 1
ATOM 681 N N . PRO A 1 92 ? -13.753 -18.285 -15.142 1.00 38.56 92 PRO A N 1
ATOM 682 C CA . PRO A 1 92 ? -14.307 -18.748 -16.405 1.00 38.56 92 PRO A CA 1
ATOM 683 C C . PRO A 1 92 ? -15.617 -17.996 -16.677 1.00 38.56 92 PRO A C 1
ATOM 685 O O . PRO A 1 92 ? -16.608 -18.227 -15.985 1.00 38.56 92 PRO A O 1
ATOM 688 N N . GLY A 1 93 ? -15.617 -17.092 -17.664 1.00 48.59 93 GLY A N 1
ATOM 689 C CA . GLY A 1 93 ? -16.830 -16.390 -18.095 1.00 48.59 93 GLY A CA 1
ATOM 690 C C . GLY A 1 93 ? -16.674 -14.981 -18.672 1.00 48.59 93 GLY A C 1
ATOM 691 O O . GLY A 1 93 ? -17.656 -14.486 -19.211 1.00 48.59 93 GLY A O 1
ATOM 692 N N . GLU A 1 94 ? -15.503 -14.339 -18.607 1.00 46.38 94 GLU A N 1
ATOM 693 C CA . GLU A 1 94 ? -15.308 -13.020 -19.235 1.00 46.38 94 GLU A CA 1
ATOM 694 C C . GLU A 1 94 ? -14.596 -13.152 -20.593 1.00 46.38 94 GLU A C 1
ATOM 696 O O . GLU A 1 94 ? -13.368 -13.185 -20.667 1.00 46.38 94 GLU A O 1
ATOM 701 N N . PHE A 1 95 ? -15.395 -13.266 -21.660 1.00 56.44 95 PHE A N 1
ATOM 702 C CA . PHE A 1 95 ? -15.034 -12.977 -23.054 1.00 56.44 95 PHE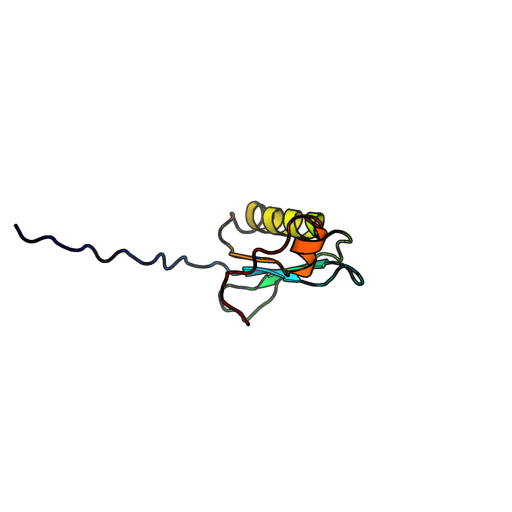 A CA 1
ATOM 703 C C . PHE A 1 95 ? -16.088 -12.044 -23.650 1.00 56.44 95 PHE A C 1
ATOM 705 O O . PHE A 1 95 ? -17.287 -12.268 -23.360 1.00 56.44 95 PHE A O 1
#

Radius of gyration: 17.43 Å; chains: 1; bounding box: 52×38×38 Å

Sequence (95 aa):
MSGRILPMRTPHRDRHGTIHVQGDSVDGFTVSHESSSGSSWGELHGPFPLGQSAIAFAYGLNRDEHEGVCNISICDGAVRHASPDVGLVTLPGEF